Protein AF-A0A7L8S9U8-F1 (afdb_monomer)

Sequence (137 aa):
MTFDKAIRINSGDFERIDGGLGIDTLVMDGKSMHIDLSALGMKVQGFEKFDLGAGGNTLALSANDVLAGGVRDMVTADRKVQMLVNGANGDVDLLGGSDGWTQGGNTTVGDVTYSVYTNLAGTAELLVEDKVHVTIM

pLDDT: mean 95.14, std 8.07, range [37.94, 98.81]

Foldseek 3Di:
DPDAAEDEDAEPPDQADEQDDDAYEYEHPHAQHEAECVVCPRRYAQHQEYEPEARQYEYEYEQVSQVRHFCACPPHNPRAGEGEYHYLEYEYEYEDAPQFWDWDDWDDDPHWIWTWIAGPVRHGIYTYTPRYYYDHD

Nearest PDB structures (foldseek):
  5w0b-assembly4_A  TM=5.653E-01  e=1.472E+00  Homo sapiens
  4cy8-assembly1_A  TM=5.041E-01  e=9.117E-01  Pseudomonas nitroreducens HBP1
  4cy8-assembly1_C  TM=5.041E-01  e=1.091E+00  Pseudomonas nitroreducens HBP1
  4cy8-assembly1_B  TM=5.018E-01  e=1.091E+00  Pseudomonas nitroreducens HBP1
  6tjr-assembly1_B  TM=4.697E-01  e=1.306E+00  Hyphomicrobium denitrificans

Secondary structure (DSSP, 8-state):
-PPPEEEEESSS--S-EE--SSSEEEEE-SSS-EEEHHHHGGGEES-SEEE-TTTT-EEEEEHHHHHHH-EETSSS-SS-EEEEEE-SS-EEEEET-TTTEEEEEEEEETTEEEEEEEETTSSEEEEEETTSEEEE-

Solvent-accessible surface area (backbone atoms only — not comparable to full-atom values): 7155 Å² total; per-residue (Å²): 134,76,69,75,46,77,48,79,40,65,63,83,88,66,86,65,51,69,58,62,86,75,55,16,32,41,35,35,74,24,64,62,37,73,48,42,50,72,82,48,43,88,33,59,41,41,42,32,29,38,32,26,34,75,32,50,15,34,44,32,38,34,60,65,52,30,60,72,34,29,36,68,38,70,83,59,88,78,82,26,21,28,25,39,36,45,34,77,24,27,40,34,39,37,43,58,27,79,81,29,48,42,79,62,63,72,50,70,62,90,94,47,52,22,44,30,33,33,26,72,86,67,50,24,32,43,33,34,26,74,56,39,46,76,45,74,71

Radius of gyration: 13.54 Å; Cα contacts (8 Å, |Δi|>4): 359; chains: 1; bounding box: 30×33×37 Å

Mean predicted aligned error: 3.06 Å

Structure (mmCIF, N/CA/C/O backbone):
data_AF-A0A7L8S9U8-F1
#
_entry.id   AF-A0A7L8S9U8-F1
#
loop_
_atom_site.group_PDB
_atom_site.id
_atom_site.type_symbol
_atom_site.label_atom_id
_atom_site.label_alt_id
_atom_site.label_comp_id
_atom_site.label_asym_id
_atom_site.label_entity_id
_atom_site.label_seq_id
_atom_site.pdbx_PDB_ins_code
_atom_site.Cartn_x
_atom_site.Cartn_y
_atom_site.Cartn_z
_atom_site.occupancy
_atom_site.B_iso_or_equiv
_atom_site.auth_seq_id
_atom_site.auth_comp_id
_atom_site.auth_asym_id
_atom_site.auth_atom_id
_atom_site.pdbx_PDB_model_num
ATOM 1 N N . MET A 1 1 ? -16.176 -18.432 -4.563 1.00 37.94 1 MET A N 1
ATOM 2 C CA . MET A 1 1 ? -14.703 -18.450 -4.524 1.00 37.94 1 MET A CA 1
ATOM 3 C C . MET A 1 1 ? -14.228 -17.582 -5.669 1.00 37.94 1 MET A C 1
ATOM 5 O O . MET A 1 1 ? -14.185 -18.052 -6.796 1.00 37.94 1 MET A O 1
ATOM 9 N N . THR A 1 2 ? -14.008 -16.298 -5.426 1.00 51.50 2 THR A N 1
ATOM 10 C CA . THR A 1 2 ? -13.231 -15.466 -6.348 1.00 51.50 2 THR A CA 1
ATOM 11 C C . THR A 1 2 ? -11.772 -15.824 -6.105 1.00 51.50 2 THR A C 1
ATOM 13 O O . THR A 1 2 ? -11.307 -15.788 -4.968 1.00 51.50 2 THR A O 1
ATOM 16 N N . PHE A 1 3 ? -11.099 -16.314 -7.143 1.00 58.19 3 PHE A N 1
ATOM 17 C CA . PHE A 1 3 ? -9.662 -16.540 -7.091 1.00 58.19 3 PHE A CA 1
ATOM 18 C C . PHE A 1 3 ? -8.983 -15.173 -7.034 1.00 58.19 3 PHE A C 1
ATOM 20 O O . PHE A 1 3 ? -9.335 -14.303 -7.826 1.00 58.19 3 PHE A O 1
ATOM 27 N N . ASP A 1 4 ? -8.047 -15.003 -6.105 1.00 68.44 4 ASP A N 1
ATOM 28 C CA . ASP A 1 4 ? -7.128 -13.867 -6.113 1.00 68.44 4 ASP A CA 1
ATOM 29 C C . ASP A 1 4 ? -6.344 -13.910 -7.428 1.00 68.44 4 ASP A C 1
ATOM 31 O O . ASP A 1 4 ? -5.672 -14.906 -7.732 1.00 68.44 4 ASP A O 1
ATOM 35 N N . LYS A 1 5 ? -6.517 -12.886 -8.261 1.00 88.31 5 LYS A N 1
ATOM 36 C CA . LYS A 1 5 ? -5.864 -12.791 -9.563 1.00 88.31 5 LYS A CA 1
ATOM 37 C C . LYS A 1 5 ? -4.710 -11.811 -9.438 1.00 88.31 5 LYS A C 1
ATOM 39 O O . LYS A 1 5 ? -4.871 -10.678 -9.009 1.00 88.31 5 LYS A O 1
ATOM 44 N N . ALA A 1 6 ? -3.538 -12.257 -9.877 1.00 95.25 6 ALA A N 1
ATOM 45 C CA . ALA A 1 6 ? -2.329 -11.451 -9.861 1.00 95.25 6 ALA A CA 1
ATOM 46 C C . ALA A 1 6 ? -1.989 -10.938 -11.266 1.00 95.25 6 ALA A C 1
ATOM 48 O O . ALA A 1 6 ? -1.804 -11.734 -12.193 1.00 95.25 6 ALA A O 1
ATOM 49 N N . ILE A 1 7 ? -1.843 -9.623 -11.409 1.00 97.50 7 ILE A N 1
ATOM 50 C CA . ILE A 1 7 ? -1.278 -8.968 -12.594 1.00 97.50 7 ILE A CA 1
ATOM 51 C C . ILE A 1 7 ? 0.137 -8.511 -12.245 1.00 97.50 7 ILE A C 1
ATOM 53 O O . ILE A 1 7 ? 0.358 -7.937 -11.189 1.00 97.50 7 ILE A O 1
ATOM 57 N N . ARG A 1 8 ? 1.103 -8.786 -13.124 1.00 97.62 8 ARG A N 1
ATOM 58 C CA . ARG A 1 8 ? 2.524 -8.476 -12.910 1.00 97.62 8 ARG A CA 1
ATOM 59 C C . ARG A 1 8 ? 2.981 -7.363 -13.837 1.00 97.62 8 ARG A C 1
ATOM 61 O O . ARG A 1 8 ? 2.731 -7.436 -15.041 1.00 97.62 8 ARG A O 1
ATOM 68 N N . ILE A 1 9 ? 3.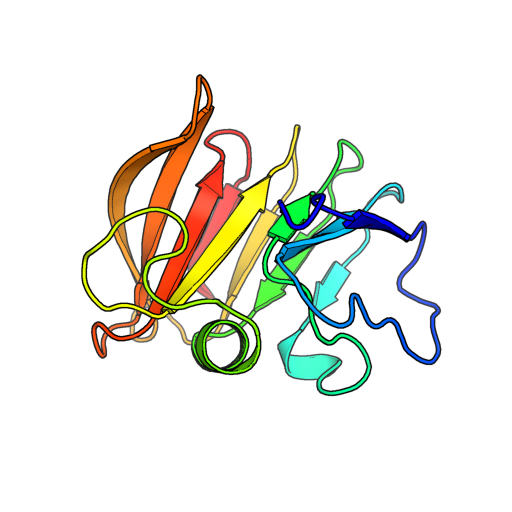688 -6.383 -13.287 1.00 97.94 9 ILE A N 1
ATOM 69 C CA . ILE A 1 9 ? 4.332 -5.300 -14.035 1.00 97.94 9 ILE A CA 1
ATOM 70 C C . ILE A 1 9 ? 5.841 -5.286 -13.771 1.00 97.94 9 ILE A C 1
ATOM 72 O O . ILE A 1 9 ? 6.294 -5.599 -12.674 1.00 97.94 9 ILE A O 1
ATOM 76 N N . ASN A 1 10 ? 6.618 -4.909 -14.790 1.00 97.38 10 ASN A N 1
ATOM 77 C CA . ASN A 1 10 ? 8.083 -4.803 -14.712 1.00 97.38 10 ASN A CA 1
ATOM 78 C C . ASN A 1 10 ? 8.598 -3.358 -14.860 1.00 97.38 10 ASN A C 1
ATOM 80 O O . ASN A 1 10 ? 9.794 -3.116 -14.712 1.00 97.38 10 ASN A O 1
ATOM 84 N N . SER A 1 11 ? 7.710 -2.411 -15.173 1.00 95.94 11 SER A N 1
ATOM 85 C CA . SER A 1 11 ? 7.964 -0.968 -15.174 1.00 95.94 11 SER A CA 1
ATOM 86 C C . SER A 1 11 ? 6.649 -0.203 -14.963 1.00 95.94 11 SER A C 1
ATOM 88 O O . SER A 1 11 ? 5.566 -0.791 -15.013 1.00 95.94 11 SER A O 1
ATOM 90 N N . GLY A 1 12 ? 6.742 1.115 -14.751 1.00 93.31 12 GLY A N 1
ATOM 91 C CA . GLY A 1 12 ? 5.594 2.033 -14.745 1.00 93.31 12 GLY A CA 1
ATOM 92 C C . GLY A 1 12 ? 5.100 2.435 -16.144 1.00 93.31 12 GLY A C 1
ATOM 93 O O . GLY A 1 12 ? 4.213 3.278 -16.260 1.00 93.31 12 GLY A O 1
ATOM 94 N N . ASP A 1 13 ? 5.666 1.853 -17.208 1.00 94.06 13 ASP A N 1
ATOM 95 C CA . ASP A 1 13 ? 5.369 2.208 -18.600 1.00 94.06 13 ASP A CA 1
ATOM 96 C C . ASP A 1 13 ? 4.166 1.416 -19.122 1.00 94.06 13 ASP A C 1
ATOM 98 O O . ASP A 1 13 ? 4.275 0.553 -19.994 1.00 94.06 13 ASP A O 1
ATOM 102 N N . PHE A 1 14 ? 2.994 1.703 -18.569 1.00 95.69 14 PHE A N 1
ATOM 103 C CA . PHE A 1 14 ? 1.726 1.152 -19.034 1.00 95.69 14 PHE A CA 1
ATOM 104 C C . PHE A 1 14 ? 0.735 2.269 -19.364 1.00 95.69 14 PHE A C 1
ATOM 106 O O . PHE A 1 14 ? 0.748 3.355 -18.782 1.00 95.69 14 PHE A O 1
ATOM 113 N N . GLU A 1 15 ? -0.154 1.996 -20.318 1.00 95.81 15 GLU A N 1
ATOM 114 C CA . GLU A 1 15 ? -1.242 2.918 -20.649 1.00 95.81 15 GLU A CA 1
ATOM 115 C C . GLU A 1 15 ? -2.355 2.846 -19.596 1.00 95.81 15 GLU A C 1
ATOM 117 O O . GLU A 1 15 ? -2.805 3.878 -19.094 1.00 95.81 15 GLU A O 1
ATOM 122 N N . ARG A 1 16 ? -2.754 1.620 -19.234 1.00 96.88 16 ARG A N 1
ATOM 123 C CA . ARG A 1 16 ? -3.709 1.305 -18.168 1.00 96.88 16 ARG A CA 1
ATOM 124 C C . ARG A 1 16 ? -3.547 -0.147 -17.715 1.00 96.88 16 ARG A C 1
ATOM 126 O O . ARG A 1 16 ? -3.309 -1.025 -18.543 1.00 96.88 16 ARG A O 1
ATOM 133 N N . ILE A 1 17 ? -3.755 -0.392 -16.427 1.00 97.38 17 ILE A N 1
ATOM 134 C CA . ILE A 1 17 ? -3.882 -1.718 -15.819 1.00 97.38 17 ILE A CA 1
ATOM 135 C C . ILE A 1 17 ? -5.130 -1.767 -14.933 1.00 97.38 17 ILE A C 1
ATOM 137 O O . ILE A 1 17 ? -5.453 -0.802 -14.240 1.00 97.38 17 ILE A O 1
ATOM 141 N N . ASP A 1 18 ? -5.849 -2.885 -14.998 1.00 96.88 18 ASP A N 1
ATOM 142 C CA . ASP A 1 18 ? -7.135 -3.066 -14.324 1.00 96.88 18 ASP A CA 1
ATOM 143 C C . ASP A 1 18 ? -7.272 -4.519 -13.842 1.00 96.88 18 ASP A C 1
ATOM 145 O O . ASP A 1 18 ? -7.185 -5.452 -14.656 1.00 96.88 18 ASP A O 1
ATOM 149 N N . GLY A 1 19 ? -7.427 -4.725 -12.533 1.00 96.19 19 GLY A N 1
ATOM 150 C CA . GLY A 1 19 ? -7.628 -6.061 -11.961 1.00 96.19 19 GLY A CA 1
ATOM 151 C C . GLY A 1 19 ? -9.019 -6.617 -12.265 1.00 96.19 19 GLY A C 1
ATOM 152 O O . GLY A 1 19 ? -9.146 -7.789 -12.642 1.00 96.19 19 GLY A O 1
ATOM 153 N N . GLY A 1 20 ? -10.025 -5.742 -12.329 1.00 94.44 20 GLY A N 1
ATOM 154 C CA . GLY A 1 20 ? -11.405 -6.065 -12.663 1.00 94.44 20 GLY A CA 1
ATOM 155 C C . GLY A 1 20 ? -12.280 -6.284 -11.430 1.00 94.44 20 GLY A C 1
ATOM 156 O O . GLY A 1 20 ? -12.391 -5.415 -10.572 1.00 94.44 20 GLY A O 1
ATOM 157 N N . LEU A 1 21 ? -13.013 -7.402 -11.410 1.00 91.44 21 LEU A N 1
ATOM 158 C CA . LEU A 1 21 ? -13.894 -7.768 -10.302 1.00 91.44 21 LEU A CA 1
ATOM 159 C C . LEU A 1 21 ? -13.224 -8.823 -9.432 1.00 91.44 21 LEU A C 1
ATOM 161 O O . LEU A 1 21 ? -12.841 -9.878 -9.938 1.00 91.44 21 LEU A O 1
ATOM 165 N N . GLY A 1 22 ? -13.289 -8.628 -8.122 1.00 92.56 22 GLY A N 1
ATOM 166 C CA . GLY A 1 22 ? -12.788 -9.594 -7.161 1.00 92.56 22 GLY A CA 1
ATOM 167 C C . GLY A 1 22 ? -11.898 -8.911 -6.146 1.00 92.56 22 GLY A C 1
ATOM 168 O O . GLY A 1 22 ? -12.143 -7.764 -5.796 1.00 92.56 22 GLY A O 1
A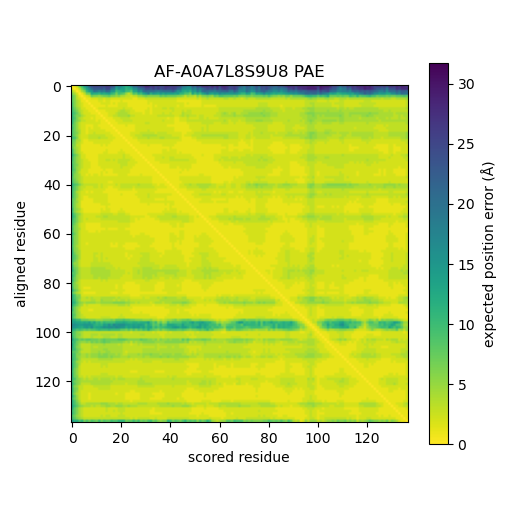TOM 169 N N . ILE A 1 23 ? -10.944 -9.682 -5.635 1.00 94.31 23 ILE A N 1
ATOM 170 C CA . ILE A 1 23 ? -9.808 -9.166 -4.883 1.00 94.31 23 ILE A CA 1
ATOM 171 C C . ILE A 1 23 ? -8.605 -9.457 -5.762 1.00 94.31 23 ILE A C 1
ATOM 173 O O . ILE A 1 23 ? -8.284 -10.629 -5.979 1.00 94.31 23 ILE A O 1
ATOM 177 N N . ASP A 1 24 ? -8.004 -8.409 -6.297 1.00 97.31 24 ASP A N 1
ATOM 178 C CA . ASP A 1 24 ? -6.937 -8.510 -7.279 1.00 97.31 24 ASP A CA 1
ATOM 179 C C . ASP A 1 24 ? -5.624 -7.971 -6.703 1.00 97.31 24 ASP A C 1
ATOM 181 O O . ASP A 1 24 ? -5.586 -6.996 -5.945 1.00 97.31 24 ASP A O 1
ATOM 185 N N . THR A 1 25 ? -4.526 -8.612 -7.096 1.00 98.06 25 THR A N 1
ATOM 186 C CA . THR A 1 25 ? -3.172 -8.255 -6.678 1.00 98.06 25 THR A CA 1
ATOM 187 C C . THR A 1 25 ? -2.390 -7.659 -7.844 1.00 98.06 25 THR A C 1
ATOM 189 O O . THR A 1 25 ? -2.221 -8.304 -8.884 1.00 98.06 25 THR A O 1
ATOM 192 N N . LEU A 1 26 ? -1.843 -6.456 -7.665 1.00 98.38 26 LEU A N 1
ATOM 193 C CA . LEU A 1 26 ? -0.807 -5.918 -8.544 1.00 98.38 26 LEU A CA 1
ATOM 194 C C . LEU A 1 26 ? 0.574 -6.266 -7.985 1.00 98.38 26 LEU A C 1
ATOM 196 O O . LEU A 1 26 ? 0.934 -5.839 -6.894 1.00 98.38 26 LEU A O 1
ATOM 200 N N . VAL A 1 27 ? 1.359 -7.019 -8.748 1.00 98.44 27 VAL A N 1
ATOM 201 C CA . VAL A 1 27 ? 2.712 -7.446 -8.381 1.00 98.44 27 VAL A CA 1
ATOM 202 C C . VAL A 1 27 ? 3.748 -6.624 -9.146 1.00 98.44 27 VAL A C 1
ATOM 204 O O . VAL A 1 27 ? 3.723 -6.540 -10.378 1.00 98.44 27 VAL A O 1
ATOM 207 N N . MET A 1 28 ? 4.678 -6.038 -8.404 1.00 98.31 28 MET A N 1
ATOM 208 C CA . MET A 1 28 ? 5.763 -5.188 -8.875 1.00 98.31 28 MET A CA 1
ATOM 209 C C . MET A 1 28 ? 7.052 -6.017 -9.006 1.00 98.31 28 MET A C 1
ATOM 211 O O . MET A 1 28 ? 7.886 -6.041 -8.108 1.00 98.31 28 MET A O 1
ATOM 215 N N . ASP A 1 29 ? 7.230 -6.702 -10.140 1.00 97.38 29 ASP A N 1
ATOM 216 C CA . ASP A 1 29 ? 8.378 -7.598 -10.399 1.00 97.38 29 ASP A CA 1
ATOM 217 C C . ASP A 1 29 ? 9.622 -6.858 -10.940 1.00 97.38 29 ASP A C 1
ATOM 219 O O . ASP A 1 29 ? 10.708 -7.435 -11.069 1.00 97.38 29 ASP A O 1
ATOM 223 N N . GLY A 1 30 ? 9.482 -5.566 -11.255 1.00 97.56 30 GLY A N 1
ATOM 224 C CA . GLY A 1 30 ? 10.589 -4.701 -11.661 1.00 97.56 30 GLY A CA 1
ATOM 225 C C . GLY A 1 30 ? 11.550 -4.358 -10.516 1.00 97.56 30 GLY A C 1
ATOM 226 O O . GLY A 1 30 ? 11.453 -4.874 -9.403 1.00 97.56 30 GLY A O 1
ATOM 227 N N . LYS A 1 31 ? 12.505 -3.467 -10.799 1.00 97.56 31 LYS A N 1
ATOM 228 C CA . LYS A 1 31 ? 13.493 -2.974 -9.824 1.00 97.56 31 LYS A CA 1
ATOM 229 C C . LYS A 1 31 ? 13.382 -1.470 -9.672 1.00 97.56 31 LYS A C 1
ATOM 231 O O . LYS A 1 31 ? 13.325 -0.779 -10.689 1.00 97.56 31 LYS A O 1
ATOM 236 N N . SER A 1 32 ? 13.427 -0.986 -8.432 1.00 97.62 32 SER A N 1
ATOM 237 C CA . SER A 1 32 ? 13.369 0.445 -8.102 1.00 97.62 32 SER A CA 1
ATOM 238 C C . SER A 1 32 ? 12.231 1.183 -8.814 1.0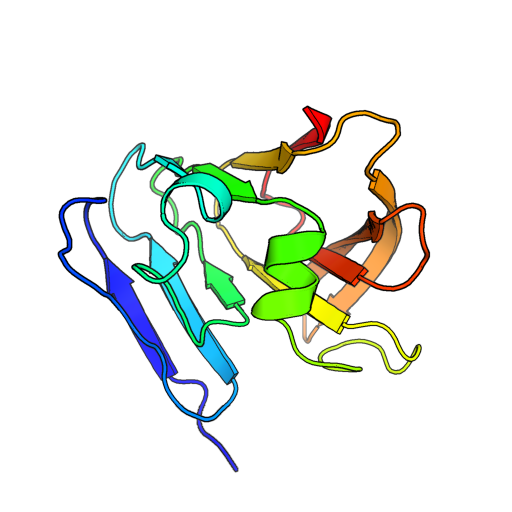0 97.62 32 SER A C 1
ATOM 240 O O . SER A 1 32 ? 12.373 2.340 -9.206 1.00 97.62 32 SER A O 1
ATOM 242 N N . MET A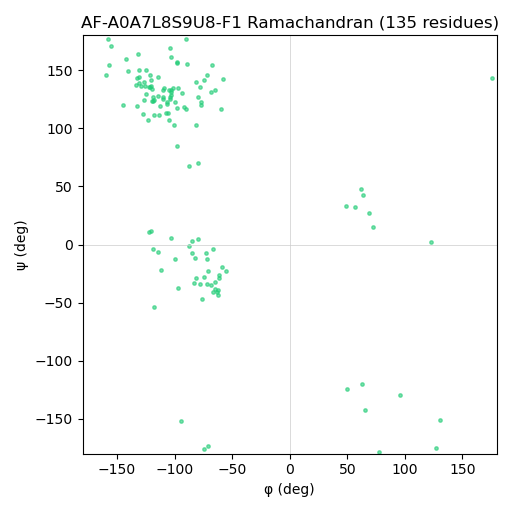 1 33 ? 11.111 0.495 -9.042 1.00 98.19 33 MET A N 1
ATOM 243 C CA . MET A 1 33 ? 9.921 1.116 -9.599 1.00 98.19 33 MET A CA 1
ATOM 244 C C . MET A 1 33 ? 9.293 2.018 -8.549 1.00 98.19 33 MET A C 1
ATOM 246 O O . MET A 1 33 ? 9.270 1.673 -7.372 1.00 98.19 33 MET A O 1
ATOM 250 N N . HIS A 1 34 ? 8.713 3.120 -9.001 1.00 98.00 34 HIS A N 1
ATOM 251 C CA . HIS A 1 34 ? 7.939 4.019 -8.163 1.00 98.00 34 HIS A CA 1
ATOM 252 C C . HIS A 1 34 ? 6.542 4.159 -8.767 1.00 98.00 34 HIS A C 1
ATOM 254 O O . HIS A 1 34 ? 6.378 4.772 -9.825 1.00 98.00 34 HIS A O 1
ATOM 260 N N . ILE A 1 35 ? 5.549 3.541 -8.128 1.00 98.44 35 ILE A N 1
ATOM 261 C CA . ILE A 1 35 ? 4.146 3.610 -8.540 1.00 98.44 35 ILE A CA 1
ATOM 262 C C . ILE A 1 35 ? 3.421 4.530 -7.569 1.00 98.44 35 ILE A C 1
ATOM 264 O O . ILE A 1 35 ? 3.270 4.210 -6.397 1.00 98.44 35 ILE A O 1
ATOM 268 N N . ASP A 1 36 ? 2.969 5.672 -8.072 1.00 98.25 36 ASP A N 1
ATOM 269 C CA . ASP A 1 36 ? 2.186 6.643 -7.313 1.00 98.25 36 ASP A CA 1
ATOM 270 C C . ASP A 1 36 ? 0.724 6.557 -7.759 1.00 98.25 36 ASP A C 1
ATOM 272 O O . ASP A 1 36 ? 0.377 6.967 -8.871 1.00 98.25 36 ASP A O 1
ATOM 276 N N . LEU A 1 37 ? -0.129 5.984 -6.907 1.00 98.12 37 LEU A N 1
ATOM 277 C CA . LEU A 1 37 ? -1.551 5.806 -7.203 1.00 98.12 37 LEU A CA 1
ATOM 278 C C . LEU A 1 37 ? -2.274 7.148 -7.323 1.00 98.12 37 LEU A C 1
ATOM 280 O O . LEU A 1 37 ? -3.090 7.320 -8.231 1.00 98.12 37 LEU A O 1
ATOM 284 N N . SER A 1 38 ? -1.914 8.116 -6.477 1.00 96.31 38 SER A N 1
ATOM 285 C CA . SER A 1 38 ? -2.476 9.467 -6.514 1.00 96.31 38 SER A CA 1
ATOM 286 C C . SER A 1 38 ? -2.155 10.171 -7.837 1.00 96.31 38 SER A C 1
ATOM 288 O O . SER A 1 38 ? -3.016 10.847 -8.405 1.00 96.31 38 SER A O 1
ATOM 290 N N . ALA A 1 39 ? -0.942 9.996 -8.368 1.00 97.38 39 ALA A N 1
ATOM 291 C CA . ALA A 1 39 ? -0.537 10.583 -9.645 1.00 97.38 39 ALA A CA 1
ATOM 292 C C . ALA A 1 39 ? -1.094 9.830 -10.866 1.00 97.38 39 ALA A C 1
ATOM 294 O O . ALA A 1 39 ? -1.384 10.442 -11.899 1.00 97.38 39 ALA A O 1
ATOM 295 N N . LEU A 1 40 ? -1.229 8.505 -10.779 1.00 97.00 40 LEU A N 1
ATOM 296 C CA . LEU A 1 40 ? -1.685 7.665 -11.889 1.00 97.00 40 LEU A CA 1
ATOM 297 C C . LEU A 1 40 ? -3.210 7.658 -12.048 1.00 97.00 40 LEU A C 1
ATOM 299 O O . LEU A 1 40 ? -3.702 7.495 -13.172 1.00 97.00 40 LEU A O 1
ATOM 303 N N . GLY A 1 41 ? -3.957 7.847 -10.957 1.00 93.50 41 GLY A N 1
ATOM 304 C CA . GLY A 1 41 ? -5.415 7.877 -10.951 1.00 93.50 41 GLY A CA 1
ATOM 305 C C . GLY A 1 41 ? -6.016 6.679 -11.691 1.00 93.50 41 GLY A C 1
ATOM 306 O O . GLY A 1 41 ? -5.681 5.528 -11.432 1.00 93.50 41 GLY A O 1
ATOM 307 N N . MET A 1 42 ? -6.867 6.939 -12.688 1.00 93.62 42 MET A N 1
ATOM 308 C CA . MET A 1 42 ? -7.578 5.885 -13.433 1.00 93.62 42 MET A CA 1
ATOM 309 C C . MET A 1 42 ? -6.685 4.971 -14.293 1.00 93.62 42 MET A C 1
ATOM 311 O O . MET A 1 42 ? -7.195 4.037 -14.912 1.00 93.62 42 MET A O 1
ATOM 315 N N . LYS A 1 43 ? -5.372 5.217 -14.379 1.00 97.12 43 LYS A N 1
ATOM 316 C CA . LYS A 1 43 ? -4.456 4.294 -15.064 1.00 97.12 43 LYS A CA 1
ATOM 317 C C . LYS A 1 43 ? -4.238 2.994 -14.290 1.00 97.12 43 LYS A C 1
ATOM 319 O O . LYS A 1 43 ? -3.864 2.006 -14.915 1.00 97.12 43 LYS A O 1
ATOM 324 N N . VAL A 1 44 ? -4.461 2.989 -12.975 1.00 97.75 44 VAL A N 1
ATOM 325 C CA . VAL A 1 44 ? -4.345 1.806 -12.111 1.00 97.75 44 VAL A CA 1
ATOM 326 C C . VAL A 1 44 ? -5.639 1.666 -11.320 1.00 97.75 44 VAL A C 1
ATOM 328 O O . VAL A 1 44 ? -5.948 2.523 -10.499 1.00 97.75 44 VAL A O 1
ATOM 331 N N . GLN A 1 45 ? -6.427 0.624 -11.587 1.00 96.38 45 GLN A N 1
ATOM 332 C CA . GLN A 1 45 ? -7.736 0.429 -10.949 1.00 96.38 45 GLN A CA 1
ATOM 333 C C . GLN A 1 45 ? -8.022 -1.040 -10.635 1.00 96.38 45 GLN A C 1
ATOM 335 O O . GLN A 1 45 ? -7.440 -1.932 -11.247 1.00 96.38 45 GLN A O 1
ATOM 340 N N . GLY A 1 46 ? -8.948 -1.273 -9.701 1.00 96.50 46 GLY A N 1
ATOM 341 C CA . GLY A 1 46 ? -9.429 -2.613 -9.355 1.00 96.50 46 GLY A CA 1
ATOM 342 C C . GLY A 1 46 ? -8.337 -3.497 -8.767 1.00 96.50 46 GLY A C 1
ATOM 343 O O . GLY A 1 46 ? -8.195 -4.627 -9.207 1.00 96.50 46 GLY A O 1
ATOM 344 N N . PHE A 1 47 ? -7.512 -2.951 -7.872 1.00 98.12 47 PHE A N 1
ATOM 345 C CA . PHE A 1 47 ? -6.507 -3.706 -7.129 1.00 98.12 47 PHE A CA 1
ATOM 346 C C . PHE A 1 47 ? -6.599 -3.334 -5.654 1.00 98.12 47 PHE A C 1
ATOM 348 O O . PHE A 1 47 ? -6.372 -2.183 -5.279 1.00 98.12 47 PHE A O 1
ATOM 355 N N . GLU A 1 48 ? -6.881 -4.326 -4.821 1.00 98.06 48 GLU A N 1
ATOM 356 C CA . GLU A 1 48 ? -6.995 -4.184 -3.368 1.00 98.06 48 GLU A CA 1
ATOM 357 C C . GLU A 1 48 ? -5.716 -4.644 -2.658 1.00 98.06 48 GLU A C 1
ATOM 359 O O . GLU A 1 48 ? -5.535 -4.412 -1.456 1.00 98.06 48 GLU A O 1
ATOM 364 N N . LYS A 1 49 ? -4.831 -5.321 -3.400 1.00 98.31 49 LYS A N 1
ATOM 365 C CA . LYS A 1 49 ? -3.538 -5.798 -2.926 1.00 98.31 49 LYS A CA 1
ATOM 366 C C . LYS A 1 49 ? -2.406 -5.335 -3.830 1.00 98.31 49 LYS A C 1
ATOM 368 O O . LYS A 1 49 ? -2.505 -5.396 -5.056 1.00 98.31 49 LYS A O 1
ATOM 373 N N . PHE A 1 50 ? -1.298 -4.952 -3.213 1.00 98.69 50 PHE A N 1
ATOM 374 C CA . PHE A 1 50 ? -0.067 -4.588 -3.905 1.00 98.69 50 PHE A CA 1
ATOM 375 C C . PHE A 1 50 ? 1.087 -5.405 -3.337 1.00 98.69 50 PHE A C 1
ATOM 377 O O . PHE A 1 50 ? 1.328 -5.380 -2.138 1.00 98.69 50 PHE A O 1
ATOM 384 N N . ASP A 1 51 ? 1.802 -6.133 -4.184 1.00 98.56 51 ASP A N 1
ATOM 385 C CA . ASP A 1 51 ? 3.013 -6.857 -3.801 1.00 98.56 51 ASP A CA 1
ATOM 386 C C . ASP A 1 51 ? 4.221 -6.131 -4.394 1.00 98.56 51 ASP A C 1
ATOM 388 O O . ASP A 1 51 ? 4.385 -6.083 -5.614 1.00 98.56 51 ASP A O 1
ATOM 392 N N . LEU A 1 52 ? 5.057 -5.548 -3.532 1.00 98.75 52 LEU A N 1
ATOM 393 C CA . LEU A 1 52 ? 6.251 -4.795 -3.927 1.00 98.75 52 LEU A CA 1
ATOM 394 C C . LEU A 1 52 ? 7.384 -5.698 -4.444 1.00 98.75 52 LEU A C 1
ATOM 396 O O . LEU A 1 52 ? 8.394 -5.199 -4.953 1.00 98.75 52 LEU A O 1
ATOM 400 N N . GLY A 1 53 ? 7.232 -7.021 -4.336 1.00 97.25 53 GLY A N 1
ATOM 401 C CA . GLY A 1 53 ? 8.223 -7.995 -4.761 1.00 97.25 53 GLY A CA 1
ATOM 402 C C . GLY A 1 53 ? 9.509 -7.900 -3.937 1.00 97.25 53 GLY A C 1
ATOM 403 O O . GLY A 1 53 ? 9.489 -7.699 -2.723 1.00 97.25 53 GLY A O 1
ATOM 404 N N . ALA A 1 54 ? 10.652 -8.088 -4.601 1.00 96.44 54 ALA A N 1
ATOM 405 C CA . ALA A 1 54 ? 11.986 -8.027 -3.986 1.00 96.44 54 ALA A CA 1
ATOM 406 C C . ALA A 1 54 ? 12.909 -6.982 -4.642 1.00 96.44 54 ALA A C 1
ATOM 408 O O . ALA A 1 54 ? 14.124 -6.982 -4.418 1.00 96.44 54 ALA A O 1
ATOM 409 N N . GLY A 1 55 ? 12.349 -6.126 -5.500 1.00 97.50 55 GLY A N 1
ATOM 410 C CA . GLY A 1 55 ? 13.090 -5.189 -6.341 1.00 97.50 55 GLY A CA 1
ATOM 411 C C . GLY A 1 55 ? 13.454 -3.860 -5.681 1.00 97.50 55 GLY A C 1
A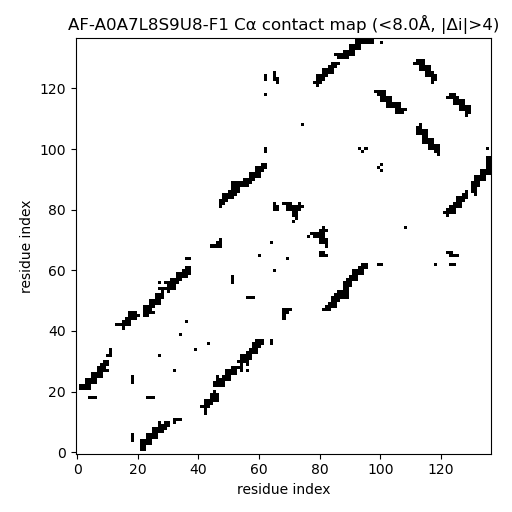TOM 412 O O . GLY A 1 55 ? 14.018 -3.009 -6.369 1.00 97.50 55 GLY A O 1
ATOM 413 N N . GLY A 1 56 ? 13.132 -3.662 -4.397 1.00 97.88 56 GLY A N 1
ATOM 414 C CA . GLY A 1 56 ? 13.223 -2.357 -3.737 1.00 97.88 56 GLY A CA 1
ATOM 415 C C . GLY A 1 56 ? 12.289 -1.345 -4.396 1.00 97.88 56 GLY A C 1
ATOM 416 O O . GLY A 1 56 ? 12.736 -0.278 -4.806 1.00 97.88 56 GLY A O 1
ATOM 417 N N . ASN A 1 57 ? 11.038 -1.748 -4.619 1.00 98.69 57 ASN A N 1
ATOM 418 C CA . ASN A 1 57 ? 10.028 -0.924 -5.271 1.00 98.69 57 ASN A CA 1
ATOM 419 C C . ASN A 1 57 ? 9.276 -0.075 -4.240 1.00 98.69 57 ASN A C 1
ATOM 421 O O . ASN A 1 57 ? 9.172 -0.454 -3.074 1.00 98.69 57 ASN A O 1
ATOM 425 N N . THR A 1 58 ? 8.719 1.040 -4.700 1.00 98.75 58 THR A N 1
ATOM 426 C CA . THR A 1 58 ? 7.983 1.998 -3.878 1.00 98.75 58 THR A CA 1
ATOM 427 C C . THR A 1 58 ? 6.546 2.134 -4.365 1.00 98.75 58 THR A C 1
ATOM 429 O O . THR A 1 58 ? 6.305 2.298 -5.569 1.00 98.75 58 THR A O 1
ATOM 432 N N . LEU A 1 59 ? 5.600 2.098 -3.428 1.00 98.81 59 LEU A N 1
ATOM 433 C CA . LEU A 1 59 ? 4.197 2.433 -3.654 1.00 98.81 59 LEU A CA 1
ATOM 434 C C . LEU A 1 59 ? 3.847 3.714 -2.891 1.00 98.81 59 LEU A C 1
ATOM 436 O O . LEU A 1 59 ? 3.902 3.735 -1.666 1.00 98.81 59 LEU A O 1
ATOM 440 N N . ALA A 1 60 ? 3.438 4.758 -3.605 1.00 98.75 60 ALA A N 1
ATOM 441 C CA . ALA A 1 60 ? 2.912 5.979 -3.006 1.00 98.75 60 ALA A CA 1
ATOM 442 C C . ALA A 1 60 ? 1.385 6.021 -3.135 1.00 98.75 60 ALA A C 1
ATOM 444 O O . ALA A 1 60 ? 0.834 5.749 -4.207 1.00 98.75 60 ALA A O 1
ATOM 445 N N . LEU A 1 61 ? 0.691 6.343 -2.042 1.00 98.62 61 LEU A N 1
ATOM 446 C CA . LEU A 1 61 ? -0.769 6.414 -2.011 1.00 98.62 61 LEU A CA 1
ATOM 447 C C . LEU A 1 61 ? -1.304 7.303 -0.886 1.00 98.62 61 LEU A C 1
ATOM 449 O O . LEU A 1 61 ? -0.693 7.465 0.168 1.00 98.62 61 LEU A O 1
ATOM 453 N N . SER A 1 62 ? -2.500 7.838 -1.101 1.00 97.88 62 SER A N 1
ATOM 454 C CA . SER A 1 62 ? -3.270 8.614 -0.133 1.00 97.88 62 SER A CA 1
ATOM 455 C C . SER A 1 62 ? -4.425 7.802 0.463 1.00 97.88 62 SER A C 1
ATOM 457 O O . SER A 1 62 ? -4.815 6.746 -0.041 1.00 97.88 62 SER A O 1
ATOM 459 N N . ALA A 1 63 ? -5.059 8.331 1.514 1.00 97.56 63 ALA A N 1
ATOM 460 C CA . ALA A 1 63 ? -6.263 7.716 2.080 1.00 97.56 63 ALA A CA 1
ATOM 461 C C . ALA A 1 63 ? -7.428 7.664 1.073 1.00 97.56 63 ALA A C 1
ATOM 463 O O . ALA A 1 63 ? -8.262 6.764 1.142 1.00 97.56 63 ALA A O 1
ATOM 464 N N . ASN A 1 64 ? -7.480 8.607 0.125 1.00 97.19 64 ASN A N 1
ATOM 465 C CA . ASN A 1 64 ? -8.495 8.608 -0.927 1.00 97.19 64 ASN A CA 1
ATOM 466 C C . ASN A 1 64 ? -8.296 7.451 -1.907 1.00 97.19 64 ASN A C 1
ATOM 468 O O . ASN A 1 64 ? -9.285 6.884 -2.360 1.00 97.19 64 ASN A O 1
ATOM 472 N N . ASP A 1 65 ? -7.049 7.068 -2.186 1.00 98.12 65 ASP A N 1
ATOM 473 C CA . ASP A 1 65 ? -6.754 5.927 -3.057 1.00 98.12 65 ASP A CA 1
ATOM 474 C C . ASP A 1 65 ? -7.209 4.618 -2.402 1.00 98.12 65 ASP A C 1
ATOM 476 O O . ASP A 1 65 ? -7.858 3.797 -3.049 1.00 98.12 65 ASP A O 1
ATOM 480 N N . VAL A 1 66 ? -6.991 4.468 -1.089 1.00 98.31 66 VAL A N 1
ATOM 481 C CA . VAL A 1 66 ? -7.528 3.331 -0.321 1.00 98.31 66 VAL A CA 1
ATOM 482 C C . VAL A 1 66 ? -9.058 3.328 -0.328 1.00 98.31 66 VAL A C 1
ATOM 484 O O . VAL A 1 66 ? -9.663 2.284 -0.537 1.00 98.31 66 VAL A O 1
ATOM 487 N N . LEU A 1 67 ? -9.712 4.479 -0.142 1.00 98.12 67 LEU A N 1
ATOM 488 C CA . LEU A 1 67 ? -11.179 4.564 -0.197 1.00 98.12 67 LEU A CA 1
ATOM 489 C C . LEU A 1 67 ? -11.745 4.254 -1.590 1.00 98.12 67 LEU A C 1
ATOM 491 O O . LEU A 1 67 ? -12.862 3.748 -1.686 1.00 98.12 67 LEU A O 1
ATOM 495 N N . ALA A 1 68 ? -11.006 4.586 -2.648 1.00 97.19 68 ALA A N 1
ATOM 496 C CA . ALA A 1 68 ? -11.431 4.394 -4.029 1.00 97.19 68 ALA A CA 1
ATOM 497 C C . ALA A 1 68 ? -11.175 2.972 -4.550 1.00 97.19 68 ALA A C 1
ATOM 499 O O . ALA A 1 68 ? -11.950 2.498 -5.379 1.00 97.19 68 ALA A O 1
ATOM 500 N N . GLY A 1 69 ? -10.102 2.318 -4.096 1.00 96.62 69 GLY A N 1
ATOM 501 C CA . GLY A 1 69 ? -9.655 1.016 -4.605 1.00 96.62 69 GLY A CA 1
ATOM 502 C C . GLY A 1 69 ? -9.626 -0.121 -3.584 1.00 96.62 69 GLY A C 1
ATOM 503 O O . GLY A 1 69 ? -9.300 -1.237 -3.954 1.00 96.62 69 GLY A O 1
ATOM 504 N N . GLY A 1 70 ? -9.914 0.135 -2.309 1.00 97.62 70 GLY A N 1
ATOM 505 C CA . GLY A 1 70 ? -9.943 -0.894 -1.272 1.00 97.62 70 GLY A CA 1
ATOM 506 C C . GLY A 1 70 ? -11.317 -1.543 -1.097 1.00 97.62 70 GLY A C 1
ATOM 507 O O . GLY A 1 70 ? -12.324 -1.137 -1.681 1.00 97.62 70 GLY A O 1
ATOM 508 N N . VAL A 1 71 ? -11.379 -2.529 -0.200 1.00 97.44 71 VAL A N 1
ATOM 509 C CA . VAL A 1 71 ? -12.611 -3.259 0.129 1.00 97.44 71 VAL A CA 1
ATOM 510 C C . VAL A 1 71 ? -12.929 -3.143 1.611 1.00 97.44 71 VAL A C 1
ATOM 512 O O . VAL A 1 71 ? -12.061 -3.267 2.473 1.00 97.44 71 VAL A O 1
ATOM 515 N N . ARG A 1 72 ? -14.204 -2.889 1.928 1.00 98.31 72 ARG A N 1
ATOM 516 C CA . ARG A 1 72 ? -14.669 -2.835 3.317 1.00 98.31 72 ARG A CA 1
ATOM 517 C C . ARG A 1 72 ? -14.548 -4.206 3.977 1.00 98.31 72 ARG A C 1
ATOM 519 O O . ARG A 1 72 ? -15.016 -5.187 3.406 1.00 98.31 72 ARG A O 1
ATOM 526 N N . ASP A 1 73 ? -13.995 -4.235 5.188 1.00 97.38 73 ASP A N 1
ATOM 527 C CA . ASP A 1 73 ? -13.858 -5.449 6.003 1.00 97.38 73 ASP A CA 1
ATOM 528 C C . ASP A 1 73 ? -13.086 -6.582 5.291 1.00 97.38 73 ASP A C 1
ATOM 530 O O . ASP A 1 73 ? -13.384 -7.761 5.485 1.00 97.38 73 ASP A O 1
ATOM 534 N N . MET A 1 74 ? -12.111 -6.237 4.435 1.00 95.94 74 MET A N 1
ATOM 535 C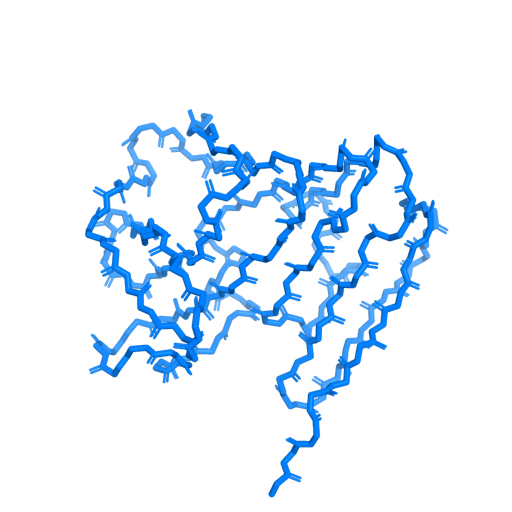 CA . MET A 1 74 ? -11.356 -7.219 3.644 1.00 95.94 74 MET A CA 1
ATOM 536 C C . MET A 1 74 ? -10.543 -8.181 4.522 1.00 95.94 74 MET A C 1
ATOM 538 O O . MET A 1 74 ? -10.461 -9.373 4.227 1.00 95.94 74 MET A O 1
ATOM 542 N N . VAL A 1 75 ? -9.926 -7.658 5.581 1.00 95.62 75 VAL A N 1
ATOM 543 C CA . VAL A 1 75 ? -9.051 -8.390 6.503 1.00 95.62 75 VAL A CA 1
ATOM 544 C C . VAL A 1 75 ? -9.615 -8.381 7.918 1.00 95.62 75 VAL A C 1
ATOM 546 O O . VAL A 1 75 ? -9.793 -9.442 8.515 1.00 95.62 75 VAL A O 1
ATOM 549 N N . THR A 1 76 ? -9.919 -7.198 8.453 1.00 94.50 76 THR A N 1
ATOM 550 C CA . THR A 1 76 ? -10.491 -7.039 9.795 1.00 94.50 76 THR A CA 1
ATOM 551 C C . THR A 1 76 ? -11.900 -6.481 9.669 1.00 94.50 76 THR A C 1
ATOM 553 O O . THR A 1 76 ? -12.095 -5.453 9.030 1.00 94.50 76 THR A O 1
ATOM 556 N N . ALA A 1 77 ? -12.883 -7.127 10.298 1.00 96.62 77 ALA A N 1
ATOM 557 C CA . ALA A 1 77 ? -14.278 -6.686 10.270 1.00 96.62 77 ALA A CA 1
ATOM 558 C C . ALA A 1 77 ? -14.544 -5.527 11.256 1.00 96.62 77 ALA A C 1
ATOM 560 O O . ALA A 1 77 ? -15.191 -5.708 12.290 1.00 96.62 77 ALA A O 1
ATOM 561 N N . ASP A 1 78 ? -14.020 -4.340 10.954 1.00 96.50 78 ASP A N 1
ATOM 562 C CA . ASP A 1 78 ? -14.084 -3.134 11.790 1.00 96.50 78 ASP A CA 1
ATOM 563 C C . ASP A 1 78 ? -14.777 -1.931 11.115 1.00 96.50 78 ASP A C 1
ATOM 565 O O . ASP A 1 78 ? -14.809 -0.820 11.652 1.00 96.50 78 ASP A O 1
ATOM 569 N N . ARG A 1 79 ? -15.428 -2.192 9.979 1.00 98.06 79 ARG A N 1
ATOM 570 C CA . ARG A 1 79 ? -16.218 -1.297 9.128 1.00 98.06 79 ARG A CA 1
ATOM 571 C C . ARG A 1 79 ? -15.406 -0.285 8.329 1.00 98.06 79 ARG A C 1
ATOM 573 O O . ARG A 1 79 ? -16.020 0.643 7.778 1.00 98.06 79 ARG A O 1
ATOM 580 N N . LYS A 1 80 ? -14.092 -0.451 8.207 1.00 98.44 80 LYS A N 1
ATOM 581 C CA . LYS A 1 80 ? -13.232 0.419 7.392 1.00 98.44 80 LYS A CA 1
ATOM 582 C C . LYS A 1 80 ? -12.964 -0.184 6.018 1.00 98.44 80 LYS A C 1
ATOM 584 O O . LYS A 1 80 ? -13.103 -1.389 5.817 1.00 98.44 80 LYS A O 1
ATOM 589 N N . VAL A 1 81 ? -12.628 0.674 5.055 1.00 98.69 81 VAL A N 1
ATOM 590 C CA . VAL A 1 81 ? -12.137 0.252 3.735 1.00 98.69 81 VAL A CA 1
ATOM 591 C C . VAL A 1 81 ? -10.661 -0.097 3.865 1.00 98.69 81 VAL A C 1
ATOM 593 O O . VAL A 1 81 ? -9.891 0.702 4.387 1.00 98.69 81 VAL A O 1
ATOM 596 N N . GLN A 1 82 ? -10.281 -1.287 3.421 1.00 98.69 82 GLN A N 1
ATOM 597 C CA . GLN A 1 82 ? -8.959 -1.855 3.642 1.00 98.69 82 GLN A CA 1
ATOM 598 C C . GLN A 1 82 ? -8.266 -2.154 2.315 1.00 98.69 82 GLN A C 1
ATOM 600 O O . GLN A 1 82 ? -8.886 -2.629 1.363 1.00 98.69 82 GLN A O 1
ATOM 605 N N . MET A 1 83 ? -6.964 -1.899 2.293 1.00 98.75 83 MET A N 1
ATOM 606 C CA . MET A 1 83 ? -6.032 -2.285 1.237 1.00 98.75 83 MET A CA 1
ATOM 607 C C . MET A 1 83 ? -4.817 -2.947 1.889 1.00 98.75 83 MET A C 1
ATOM 609 O O . MET A 1 83 ? -4.491 -2.647 3.041 1.00 98.75 83 MET A O 1
ATOM 613 N N . LEU A 1 84 ? -4.166 -3.871 1.186 1.00 98.50 84 LEU A N 1
ATOM 614 C CA . LEU A 1 84 ? -3.065 -4.659 1.737 1.00 98.50 84 LEU A CA 1
ATOM 615 C C . LEU A 1 84 ? -1.814 -4.558 0.862 1.00 98.50 84 LEU A C 1
ATOM 617 O O . LEU A 1 84 ? -1.890 -4.651 -0.360 1.00 98.50 84 LEU A O 1
ATOM 621 N N . VAL A 1 85 ? -0.659 -4.388 1.500 1.00 98.75 85 VAL A N 1
ATOM 622 C CA . VAL A 1 85 ? 0.648 -4.318 0.850 1.00 98.75 85 VAL A CA 1
ATOM 623 C C . VAL A 1 85 ? 1.540 -5.441 1.363 1.00 98.75 85 VAL A C 1
ATOM 625 O O . VAL A 1 85 ? 1.787 -5.556 2.565 1.00 98.75 85 VAL A O 1
ATOM 628 N N . ASN A 1 86 ? 2.031 -6.253 0.434 1.00 98.31 86 ASN A N 1
ATOM 629 C CA . ASN A 1 86 ? 3.062 -7.260 0.639 1.00 98.31 86 ASN A CA 1
ATOM 630 C C . ASN A 1 86 ? 4.406 -6.783 0.096 1.00 98.31 86 ASN A C 1
ATOM 632 O O . ASN A 1 86 ? 4.472 -5.900 -0.758 1.00 98.31 86 ASN A O 1
ATOM 636 N N . GLY A 1 87 ? 5.481 -7.416 0.550 1.00 96.38 87 GLY A N 1
ATOM 637 C CA . GLY A 1 87 ? 6.791 -7.230 -0.058 1.00 96.38 87 GLY A CA 1
ATOM 638 C C . GLY A 1 87 ? 7.882 -7.974 0.694 1.00 96.38 87 GLY A C 1
ATOM 639 O O . GLY A 1 87 ? 7.888 -8.038 1.922 1.00 96.38 87 GLY A O 1
ATOM 640 N N . ALA A 1 88 ? 8.848 -8.521 -0.042 1.00 94.06 88 ALA A N 1
ATOM 641 C CA . ALA A 1 88 ? 10.075 -9.035 0.563 1.00 94.06 88 ALA A CA 1
ATOM 642 C C . ALA A 1 88 ? 11.008 -7.889 0.998 1.00 94.06 88 ALA A C 1
ATOM 644 O O . ALA A 1 88 ? 11.815 -8.058 1.912 1.00 94.06 88 ALA A O 1
ATOM 645 N N . ASN A 1 89 ? 10.907 -6.750 0.312 1.00 92.50 89 ASN A N 1
ATOM 646 C CA . ASN A 1 89 ? 11.493 -5.454 0.632 1.00 92.50 89 ASN A CA 1
ATOM 647 C C . ASN A 1 89 ? 10.690 -4.356 -0.092 1.00 92.50 89 ASN A C 1
ATOM 649 O O . ASN A 1 89 ? 9.790 -4.659 -0.876 1.00 92.50 89 ASN A O 1
ATOM 653 N N . GLY A 1 90 ? 11.042 -3.095 0.143 1.00 98.00 90 GLY A N 1
ATOM 654 C CA . GLY A 1 90 ? 10.444 -1.948 -0.532 1.00 98.00 90 GLY A CA 1
ATOM 655 C C . GLY A 1 90 ? 9.927 -0.911 0.446 1.00 98.00 90 GLY A C 1
ATOM 656 O O . GLY A 1 90 ? 10.100 -1.042 1.664 1.00 98.00 90 GLY A O 1
ATOM 657 N N . ASP A 1 91 ? 9.289 0.099 -0.128 1.00 98.75 91 ASP A N 1
ATOM 658 C CA . ASP A 1 91 ? 8.853 1.293 0.576 1.00 98.75 91 ASP A CA 1
ATOM 659 C C . ASP A 1 91 ? 7.387 1.608 0.255 1.00 98.75 91 ASP A C 1
ATOM 661 O O . ASP A 1 91 ? 6.911 1.426 -0.869 1.00 98.75 91 ASP A O 1
ATOM 665 N N . VAL A 1 92 ? 6.668 2.106 1.251 1.00 98.75 92 VAL A N 1
ATOM 666 C CA . VAL A 1 92 ? 5.349 2.710 1.093 1.00 98.75 92 VAL A CA 1
ATOM 667 C C . VAL A 1 92 ? 5.422 4.157 1.542 1.00 98.75 92 VAL A C 1
ATOM 669 O O . VAL A 1 92 ? 5.730 4.437 2.701 1.00 98.75 92 VAL A O 1
ATOM 672 N N . ASP A 1 93 ? 5.048 5.056 0.643 1.00 98.50 93 ASP A N 1
ATOM 673 C CA . ASP A 1 93 ? 4.929 6.480 0.919 1.00 98.50 93 ASP A CA 1
ATOM 674 C C . ASP A 1 93 ? 3.449 6.825 1.137 1.00 98.50 93 ASP A C 1
ATOM 676 O O . ASP A 1 93 ? 2.647 6.914 0.202 1.00 98.50 93 ASP A O 1
ATOM 680 N N . LEU A 1 94 ? 3.070 6.996 2.403 1.00 98.06 94 LEU A N 1
ATOM 681 C CA . LEU A 1 94 ? 1.730 7.402 2.809 1.00 98.06 94 LEU A CA 1
ATOM 682 C C . LEU A 1 94 ? 1.577 8.916 2.676 1.00 98.06 94 LEU A C 1
ATOM 684 O O . LEU A 1 94 ? 2.023 9.681 3.531 1.00 98.06 94 LEU A O 1
ATOM 688 N N . LEU A 1 95 ? 0.901 9.339 1.612 1.00 96.81 95 LEU A N 1
ATOM 689 C CA . LEU A 1 95 ? 0.650 10.740 1.301 1.00 96.81 95 LEU A CA 1
ATOM 690 C C . LEU A 1 95 ? -0.424 11.330 2.229 1.00 96.81 95 LEU A C 1
ATOM 692 O O . LEU A 1 95 ? -1.445 10.689 2.512 1.00 96.81 95 LEU A O 1
ATOM 696 N N . GLY A 1 96 ? -0.226 12.585 2.644 1.00 8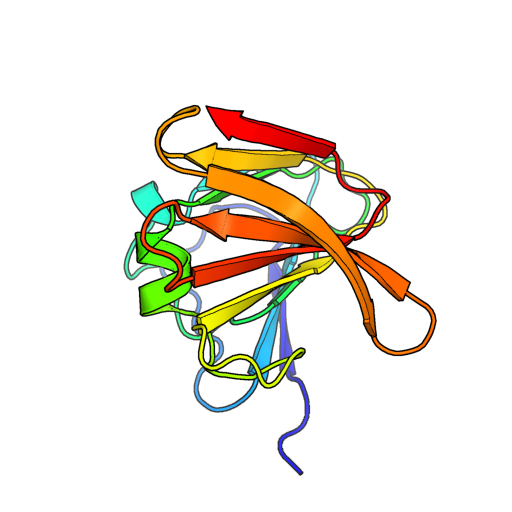7.25 96 GLY A N 1
ATOM 697 C CA . GLY A 1 96 ? -1.183 13.358 3.449 1.00 87.25 96 GLY A CA 1
ATOM 698 C C . GLY A 1 96 ? -0.633 13.872 4.782 1.00 87.25 96 GLY A C 1
ATOM 699 O O . GLY A 1 96 ? -1.365 14.521 5.527 1.00 87.25 96 GLY A O 1
ATOM 700 N N . GLY A 1 97 ? 0.638 13.618 5.074 1.00 81.38 97 GLY A N 1
ATOM 701 C CA . GLY A 1 97 ? 1.349 14.077 6.256 1.00 81.38 97 GLY A CA 1
ATOM 702 C C . GLY A 1 97 ? 1.009 13.286 7.509 1.00 81.38 97 GLY A C 1
ATOM 703 O O . GLY A 1 97 ? 0.175 12.377 7.513 1.00 81.38 97 GLY A O 1
ATOM 704 N N . SER A 1 98 ? 1.612 13.701 8.624 1.00 76.69 98 SER A N 1
ATOM 705 C CA . SER A 1 98 ? 1.244 13.226 9.966 1.00 76.69 98 SER A CA 1
ATOM 706 C C . SER A 1 98 ? -0.221 13.496 10.318 1.00 76.69 98 SER A C 1
ATOM 708 O O . SER A 1 98 ? -0.772 12.850 11.204 1.00 76.69 98 SER A O 1
ATOM 710 N N . ASP A 1 99 ? -0.854 14.428 9.605 1.00 82.31 99 ASP A N 1
ATOM 711 C CA . ASP A 1 99 ? -2.275 14.746 9.732 1.00 82.31 99 ASP A CA 1
ATOM 712 C C . ASP A 1 99 ? -3.157 13.863 8.821 1.00 82.31 99 ASP A C 1
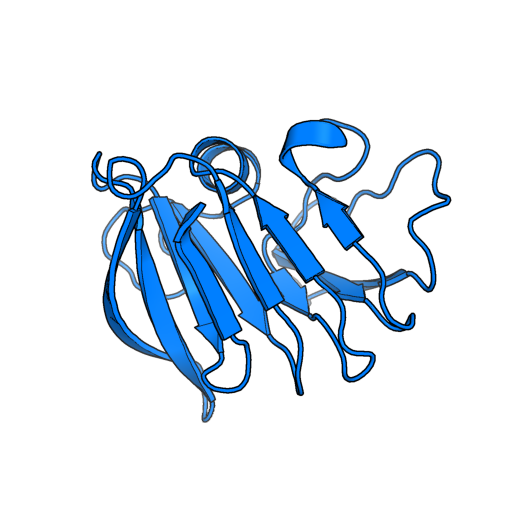ATOM 714 O O . ASP A 1 99 ? -4.381 13.981 8.817 1.00 82.31 99 ASP A O 1
ATOM 718 N N . GLY A 1 100 ? -2.558 12.969 8.030 1.00 89.69 100 GLY A N 1
ATOM 719 C CA . GLY A 1 100 ? -3.263 12.033 7.158 1.00 89.69 100 GLY A CA 1
ATOM 720 C C . GLY A 1 100 ? -3.431 10.649 7.777 1.00 89.69 100 GLY A C 1
ATOM 721 O O . GLY A 1 100 ? -4.489 10.031 7.618 1.00 89.69 100 GLY A O 1
ATOM 722 N N . TRP A 1 101 ? -2.420 10.178 8.513 1.00 97.31 101 TRP A N 1
ATOM 723 C CA . TRP A 1 101 ? -2.294 8.781 8.927 1.00 97.31 101 TRP A CA 1
ATOM 724 C C . TRP A 1 101 ? -1.781 8.613 10.350 1.00 97.31 101 TRP A C 1
ATOM 726 O O . TRP A 1 101 ? -0.951 9.373 10.839 1.00 97.31 101 TRP A O 1
ATOM 736 N N . THR A 1 102 ? -2.224 7.534 10.987 1.00 96.25 102 THR A N 1
ATOM 737 C CA . THR A 1 102 ? -1.688 7.059 12.264 1.00 96.25 102 THR A CA 1
ATOM 738 C C . THR A 1 102 ? -1.359 5.582 12.163 1.00 96.25 102 THR A C 1
ATOM 740 O O . THR A 1 102 ? -2.143 4.806 11.617 1.00 96.25 102 THR A O 1
ATOM 743 N N . GLN A 1 103 ? -0.203 5.186 12.693 1.00 96.00 103 GLN A N 1
ATOM 744 C CA . GLN A 1 103 ? 0.119 3.774 12.862 1.00 96.00 103 GLN A CA 1
ATOM 745 C C . GLN A 1 103 ? -0.632 3.234 14.085 1.00 96.00 103 GLN A C 1
ATOM 747 O O . GLN A 1 103 ? -0.501 3.757 15.193 1.00 96.00 103 GLN A O 1
ATOM 752 N N . GLY A 1 104 ? -1.440 2.204 13.863 1.00 92.31 104 GLY A N 1
ATOM 753 C CA . GLY A 1 104 ? -2.160 1.462 14.884 1.00 92.31 104 GLY A CA 1
ATOM 754 C C . GLY A 1 104 ? -1.404 0.215 15.342 1.00 92.31 104 GLY A C 1
ATOM 755 O O . GLY A 1 104 ? -0.176 0.148 15.322 1.00 92.31 104 GLY A O 1
ATOM 756 N N . GLY A 1 105 ? -2.165 -0.785 15.791 1.00 94.94 105 GLY A N 1
ATOM 757 C CA . GLY A 1 105 ? -1.626 -2.100 16.126 1.00 94.94 105 GLY A CA 1
ATOM 758 C C . GLY A 1 105 ? -1.283 -2.933 14.891 1.00 94.94 105 GLY A C 1
ATOM 759 O O . GLY A 1 105 ? -1.432 -2.502 13.748 1.00 94.94 105 GLY A O 1
ATOM 760 N N . ASN A 1 106 ? -0.866 -4.170 15.143 1.00 97.19 106 ASN A N 1
ATOM 761 C CA . ASN A 1 106 ? -0.649 -5.154 14.092 1.00 97.19 106 ASN A CA 1
ATOM 762 C C . ASN A 1 106 ? -1.861 -6.083 13.954 1.00 97.19 106 ASN A C 1
ATOM 764 O O . ASN A 1 106 ? -2.601 -6.305 14.915 1.00 97.19 106 ASN A O 1
ATOM 768 N N . THR A 1 107 ? -2.015 -6.675 12.775 1.00 96.88 107 THR A N 1
ATOM 769 C CA . THR A 1 107 ? -2.933 -7.790 12.513 1.00 96.88 107 THR A CA 1
ATOM 770 C C . THR A 1 107 ? -2.207 -8.899 11.756 1.00 96.88 107 THR A C 1
ATOM 772 O O . THR A 1 107 ? -1.121 -8.684 11.215 1.00 96.88 107 THR A O 1
ATOM 775 N N . THR A 1 108 ? -2.781 -10.096 11.724 1.00 96.00 108 THR A N 1
ATOM 776 C CA . THR A 1 108 ? -2.170 -11.266 11.087 1.00 96.00 108 THR A CA 1
ATOM 777 C C . THR A 1 108 ? -3.132 -11.856 10.063 1.00 96.00 108 THR A C 1
ATOM 779 O O . THR A 1 108 ? -4.287 -12.135 10.382 1.00 96.00 108 THR A O 1
ATOM 782 N N . VAL A 1 109 ? -2.647 -12.079 8.839 1.00 93.12 109 VAL A N 1
ATOM 783 C CA . VAL A 1 109 ? -3.375 -12.792 7.779 1.00 93.12 109 VAL A CA 1
ATOM 784 C C . VAL A 1 109 ? -2.592 -14.045 7.419 1.00 93.12 109 VAL A C 1
ATOM 786 O O . VAL A 1 109 ? -1.496 -13.964 6.864 1.00 93.12 109 VAL A O 1
ATOM 789 N N . GLY A 1 110 ? -3.144 -15.213 7.751 1.00 92.06 110 GLY A N 1
ATOM 790 C CA . GLY A 1 110 ? -2.390 -16.465 7.680 1.00 92.06 110 GLY A CA 1
ATOM 791 C C . GLY A 1 110 ? -1.209 -16.427 8.651 1.00 92.06 110 GLY A C 1
ATOM 792 O O . GLY A 1 110 ? -1.417 -16.228 9.843 1.00 92.06 110 GLY A O 1
ATOM 793 N N . ASP A 1 111 ? 0.010 -16.568 8.129 1.00 94.19 111 ASP A N 1
ATOM 794 C CA . ASP A 1 111 ? 1.257 -16.521 8.909 1.00 94.19 111 ASP A CA 1
ATOM 795 C C . ASP A 1 111 ? 2.011 -15.181 8.768 1.00 94.19 111 ASP A C 1
ATOM 797 O O . ASP A 1 111 ? 3.129 -15.036 9.261 1.00 94.19 111 ASP A O 1
ATOM 801 N N . VAL A 1 112 ? 1.421 -14.195 8.081 1.00 96.44 112 VAL A N 1
ATOM 802 C CA . VAL A 1 112 ? 2.056 -12.898 7.801 1.00 96.44 112 VAL A CA 1
ATOM 803 C C . VAL A 1 112 ? 1.496 -11.828 8.732 1.00 96.44 112 VAL A C 1
ATOM 805 O O . VAL A 1 112 ? 0.279 -11.692 8.876 1.00 96.44 112 VAL A O 1
ATOM 808 N N . THR A 1 113 ? 2.389 -11.063 9.363 1.00 97.06 113 THR A N 1
ATOM 809 C CA . THR A 1 113 ? 2.033 -9.944 10.245 1.00 97.06 113 THR A CA 1
ATOM 810 C C . THR A 1 113 ? 2.100 -8.627 9.484 1.00 97.06 113 THR A C 1
ATOM 812 O O . THR A 1 113 ? 3.069 -8.361 8.776 1.00 97.06 113 THR A O 1
ATOM 815 N N . TYR A 1 114 ? 1.075 -7.801 9.670 1.00 98.56 114 TYR A N 1
ATOM 816 C CA . TYR A 1 114 ? 0.932 -6.497 9.039 1.00 98.56 114 TYR A CA 1
ATOM 817 C C . TYR A 1 114 ? 0.811 -5.417 10.105 1.00 98.56 114 TYR A C 1
ATOM 819 O O . TYR A 1 114 ? 0.034 -5.569 11.052 1.00 98.56 114 TYR A O 1
ATOM 827 N N . SER A 1 115 ? 1.523 -4.310 9.928 1.00 98.38 115 SER A N 1
ATOM 828 C CA . SER A 1 115 ? 1.221 -3.065 10.631 1.00 98.38 115 SER A CA 1
ATOM 829 C C . SER A 1 115 ? 0.030 -2.379 9.976 1.00 98.38 115 SER A C 1
ATOM 831 O O . SER A 1 115 ? -0.057 -2.303 8.751 1.00 98.38 115 SER A O 1
ATOM 833 N N . VAL A 1 116 ? -0.901 -1.889 10.794 1.00 98.38 116 VAL A N 1
ATOM 834 C CA . VAL A 1 116 ? -2.114 -1.225 10.311 1.00 98.38 116 VAL A CA 1
ATOM 835 C C . VAL A 1 116 ? -1.929 0.282 10.400 1.00 98.38 116 VAL A C 1
ATOM 837 O O . VAL A 1 116 ? -1.686 0.818 11.478 1.00 98.38 116 VAL A O 1
ATOM 840 N N . TYR A 1 117 ? -2.077 0.974 9.277 1.00 98.31 117 TYR A N 1
ATOM 841 C CA . TYR A 1 117 ? -2.102 2.431 9.206 1.00 98.31 117 TYR A CA 1
ATOM 842 C C . TYR A 1 117 ? -3.534 2.871 8.955 1.00 98.31 117 TYR A C 1
ATOM 844 O O . TYR A 1 117 ? -4.126 2.487 7.952 1.00 98.31 117 TYR A O 1
ATOM 852 N N . THR A 1 118 ? -4.102 3.669 9.853 1.00 98.06 118 THR A N 1
ATOM 853 C CA . THR A 1 118 ? -5.479 4.163 9.742 1.00 98.06 118 THR A CA 1
ATOM 854 C C . THR A 1 118 ? -5.459 5.650 9.426 1.00 98.06 118 THR A C 1
ATOM 856 O O . THR A 1 118 ? -4.709 6.411 10.047 1.00 98.06 118 THR A O 1
ATOM 859 N N . ASN A 1 119 ? -6.288 6.082 8.474 1.00 97.50 119 ASN A N 1
ATOM 860 C CA . ASN A 1 119 ? -6.428 7.507 8.196 1.00 97.50 119 ASN A CA 1
ATOM 861 C C . ASN A 1 119 ? -7.089 8.233 9.383 1.00 97.50 119 ASN A C 1
ATOM 863 O O . ASN A 1 119 ? -7.876 7.639 10.120 1.00 97.50 119 ASN A O 1
ATOM 867 N N . LEU A 1 120 ? -6.840 9.534 9.561 1.00 94.75 120 LEU A N 1
ATOM 868 C CA . LEU A 1 120 ? -7.390 10.259 10.722 1.00 94.75 120 LEU A CA 1
ATOM 869 C C . LEU A 1 120 ? -8.924 10.288 10.790 1.00 94.75 120 LEU A C 1
ATOM 871 O O . LEU A 1 120 ? -9.491 10.387 11.877 1.00 94.75 120 LEU A O 1
ATOM 875 N N . ALA A 1 121 ? -9.611 10.173 9.651 1.00 95.00 121 ALA A N 1
ATOM 876 C CA . ALA A 1 121 ? -11.070 10.081 9.629 1.00 95.00 121 ALA A CA 1
ATOM 877 C C . ALA A 1 121 ? -11.602 8.730 10.152 1.00 95.00 121 ALA A C 1
ATOM 879 O O . ALA A 1 121 ? -12.805 8.601 10.381 1.00 95.00 121 ALA A O 1
ATOM 880 N N . GLY A 1 122 ? -10.739 7.722 10.327 1.00 96.38 122 GLY A N 1
ATOM 881 C CA . GLY A 1 122 ? -11.117 6.389 10.794 1.00 96.38 122 GLY A CA 1
ATOM 882 C C . GLY A 1 122 ? -11.945 5.598 9.782 1.00 96.38 122 GLY A C 1
ATOM 883 O O . GLY A 1 122 ? -12.764 4.771 10.176 1.00 96.38 122 GLY A O 1
ATOM 884 N N . THR A 1 123 ? -11.778 5.875 8.488 1.00 97.69 123 THR A N 1
ATOM 885 C CA . THR A 1 123 ? -12.570 5.290 7.395 1.00 97.69 123 THR A CA 1
ATOM 886 C C . THR A 1 123 ? -11.778 4.352 6.489 1.00 97.69 123 THR A C 1
ATOM 888 O O . THR A 1 123 ? -12.391 3.512 5.827 1.00 97.69 123 THR A O 1
ATOM 891 N N . ALA A 1 124 ? -10.451 4.478 6.465 1.00 98.31 124 ALA A N 1
ATOM 892 C CA . ALA A 1 124 ? -9.547 3.744 5.591 1.00 98.31 124 ALA A CA 1
ATOM 893 C C . ALA A 1 124 ? -8.361 3.167 6.367 1.00 98.31 124 ALA A C 1
ATOM 895 O O . ALA A 1 124 ? -7.831 3.819 7.272 1.00 98.31 124 ALA A O 1
ATOM 896 N N . GLU A 1 125 ? -7.924 1.974 5.972 1.00 98.62 125 GLU A N 1
ATOM 897 C CA . GLU A 1 125 ? -6.732 1.323 6.501 1.00 98.62 125 GLU A CA 1
ATOM 898 C C . GLU A 1 125 ? -5.845 0.760 5.398 1.00 98.62 125 GLU A C 1
ATOM 900 O O . GLU A 1 125 ? -6.319 0.098 4.472 1.00 98.62 125 GLU A O 1
ATOM 905 N N . LEU A 1 126 ? -4.542 0.969 5.558 1.00 98.62 126 LEU A N 1
ATOM 906 C CA . LEU A 1 126 ? -3.521 0.251 4.820 1.00 98.62 126 LEU A CA 1
ATOM 907 C C . LEU A 1 126 ? -2.848 -0.754 5.751 1.00 98.62 126 LEU A C 1
ATOM 909 O O . LEU A 1 126 ? -2.312 -0.386 6.796 1.00 98.62 126 LEU A O 1
ATOM 913 N N . LEU A 1 127 ? -2.880 -2.024 5.370 1.00 98.69 127 LEU A N 1
ATOM 914 C CA . LEU A 1 127 ? -2.184 -3.095 6.065 1.00 98.69 127 LEU A CA 1
ATOM 915 C C . LEU A 1 127 ? -0.870 -3.352 5.338 1.00 98.69 127 LEU A C 1
ATOM 917 O O . LEU A 1 127 ? -0.897 -3.747 4.179 1.00 98.69 127 LEU A O 1
ATOM 921 N N . VAL A 1 128 ? 0.264 -3.145 5.998 1.00 98.75 128 VAL A N 1
ATOM 922 C CA . VAL A 1 128 ? 1.588 -3.253 5.372 1.00 98.75 128 VAL A CA 1
ATOM 923 C C . VAL A 1 128 ? 2.393 -4.357 6.047 1.00 98.75 128 VAL A C 1
ATOM 925 O O . VAL A 1 128 ? 2.528 -4.352 7.270 1.00 98.75 128 VAL A O 1
ATOM 928 N N . GLU A 1 129 ? 2.881 -5.322 5.265 1.00 98.25 129 GLU A N 1
ATOM 929 C CA . GLU A 1 129 ? 3.725 -6.417 5.759 1.00 98.25 129 GLU A CA 1
ATOM 930 C C . GLU A 1 129 ? 4.987 -5.872 6.446 1.00 98.25 129 GLU A C 1
ATOM 932 O O . GLU A 1 129 ? 5.584 -4.897 5.995 1.00 98.25 129 GLU A O 1
ATOM 937 N N . ASP A 1 130 ? 5.408 -6.521 7.533 1.00 94.44 130 ASP A N 1
ATOM 938 C CA . ASP A 1 130 ? 6.487 -6.071 8.426 1.00 94.44 130 ASP A CA 1
ATOM 939 C C . ASP A 1 130 ? 7.853 -5.791 7.763 1.00 94.44 130 ASP A C 1
ATOM 941 O O . ASP A 1 130 ? 8.656 -5.033 8.307 1.00 94.44 130 ASP A O 1
ATOM 945 N N . LYS A 1 131 ? 8.130 -6.386 6.599 1.00 93.62 131 LYS A N 1
ATOM 946 C CA . LYS A 1 131 ? 9.376 -6.200 5.829 1.00 93.62 131 LYS A CA 1
ATOM 947 C C . LYS A 1 131 ? 9.387 -4.945 4.957 1.00 93.62 131 LYS A C 1
ATOM 949 O O . LYS A 1 131 ? 10.439 -4.605 4.409 1.00 93.62 131 LYS A O 1
ATOM 95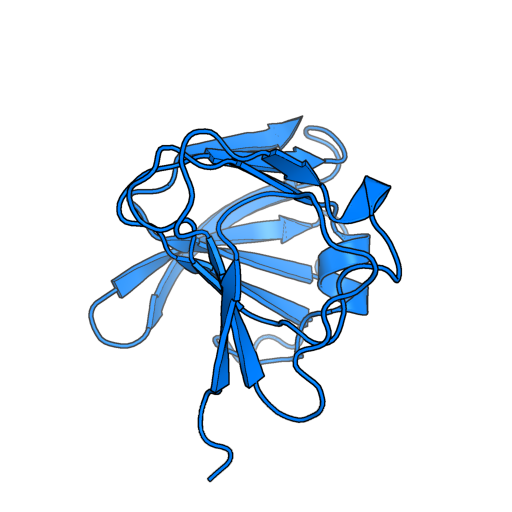4 N N . VAL A 1 132 ? 8.243 -4.294 4.782 1.00 98.31 132 VAL A N 1
ATOM 955 C CA . VAL A 1 132 ? 8.103 -3.086 3.967 1.00 98.31 132 VAL A CA 1
ATOM 956 C C . VAL A 1 132 ? 8.247 -1.863 4.868 1.00 98.31 132 VAL A C 1
ATOM 958 O O . VAL A 1 132 ? 7.611 -1.766 5.917 1.00 98.31 132 VAL A O 1
ATOM 961 N N . HIS A 1 133 ? 9.098 -0.921 4.468 1.00 98.31 133 HIS A N 1
ATOM 962 C CA . HIS A 1 133 ? 9.281 0.320 5.215 1.00 98.31 133 HIS A CA 1
ATOM 963 C C . HIS A 1 133 ? 8.161 1.296 4.863 1.00 98.31 133 HIS A C 1
ATOM 965 O O . HIS A 1 133 ? 7.768 1.399 3.707 1.00 98.31 133 HIS A O 1
ATOM 971 N N . VAL A 1 134 ? 7.647 2.022 5.854 1.00 98.12 134 VAL A N 1
ATOM 972 C CA . VAL A 1 134 ? 6.584 3.009 5.638 1.00 98.12 134 VAL A CA 1
ATOM 973 C C . VAL A 1 134 ? 7.070 4.389 6.038 1.00 98.12 134 VAL A C 1
ATOM 975 O O . VAL A 1 134 ? 7.500 4.594 7.176 1.00 98.12 134 VAL A O 1
ATOM 978 N N . THR A 1 135 ? 6.929 5.341 5.122 1.00 97.62 135 THR A N 1
ATOM 979 C CA . THR A 1 135 ? 7.149 6.765 5.361 1.00 97.62 135 THR A CA 1
ATOM 980 C C . THR A 1 135 ? 5.807 7.482 5.313 1.00 97.62 135 THR A C 1
ATOM 982 O O . THR A 1 135 ? 5.064 7.357 4.346 1.00 97.62 135 THR A O 1
ATOM 985 N N . ILE A 1 136 ? 5.477 8.246 6.355 1.00 95.75 136 ILE A N 1
ATOM 986 C CA . ILE A 1 136 ? 4.341 9.176 6.319 1.00 95.75 136 ILE A CA 1
ATOM 987 C C . ILE A 1 136 ? 4.876 10.520 5.813 1.00 95.75 136 ILE A C 1
ATOM 989 O O . ILE A 1 136 ? 5.745 11.103 6.464 1.00 95.75 136 ILE A O 1
ATOM 993 N N . MET A 1 137 ? 4.385 10.960 4.649 1.00 89.81 137 MET A N 1
ATOM 994 C CA . MET A 1 137 ? 4.913 12.075 3.844 1.00 89.81 137 MET A CA 1
ATOM 995 C C . MET A 1 137 ? 4.131 13.363 4.033 1.00 89.81 137 MET A C 1
ATOM 997 O O . MET A 1 137 ? 2.915 13.332 3.738 1.00 89.81 137 MET A O 1
#